Protein AF-A0A5K3EL74-F1 (afdb_monomer_lite)

Structure (mmCIF, N/CA/C/O backbone):
data_AF-A0A5K3EL74-F1
#
_entry.id   AF-A0A5K3EL74-F1
#
loop_
_atom_site.group_PDB
_atom_site.id
_atom_site.type_symbol
_atom_site.label_atom_id
_atom_site.label_alt_id
_atom_site.label_comp_id
_atom_site.label_asym_id
_atom_site.label_entity_id
_atom_site.label_seq_id
_atom_site.pdbx_PDB_ins_code
_atom_site.Cartn_x
_atom_site.Cartn_y
_atom_site.Cartn_z
_atom_site.occupancy
_atom_site.B_iso_or_equiv
_atom_site.auth_seq_id
_atom_site.auth_comp_id
_atom_site.auth_asym_id
_atom_site.auth_atom_id
_atom_site.pdbx_PDB_model_num
ATOM 1 N N . MET A 1 1 ? -18.423 0.967 -7.907 1.00 52.84 1 MET A N 1
ATOM 2 C CA . MET A 1 1 ? -17.754 -0.355 -7.807 1.00 52.84 1 MET A CA 1
ATOM 3 C C . MET A 1 1 ? -16.495 -0.326 -6.939 1.00 52.84 1 MET A C 1
ATOM 5 O O . MET A 1 1 ? -16.371 -1.215 -6.116 1.00 52.84 1 MET A O 1
ATOM 9 N N . ARG A 1 2 ? -15.588 0.665 -7.048 1.00 64.38 2 ARG A N 1
ATOM 10 C CA . ARG A 1 2 ? -14.399 0.759 -6.166 1.00 64.38 2 ARG A CA 1
ATOM 11 C C . ARG A 1 2 ? -14.744 0.917 -4.676 1.00 64.38 2 ARG A C 1
ATOM 13 O O . ARG A 1 2 ? -14.180 0.205 -3.854 1.00 64.38 2 ARG A O 1
ATOM 20 N N . ASP A 1 3 ? -15.735 1.744 -4.356 1.00 67.31 3 ASP A N 1
ATOM 21 C CA . ASP A 1 3 ? -16.124 2.036 -2.967 1.00 67.31 3 ASP A CA 1
ATOM 22 C C . ASP A 1 3 ? -16.607 0.802 -2.197 1.00 67.31 3 ASP A C 1
ATOM 24 O O . ASP A 1 3 ? -16.370 0.686 -1.000 1.00 67.31 3 ASP A O 1
ATOM 28 N N . GLN A 1 4 ? -17.254 -0.151 -2.878 1.00 70.00 4 GLN A N 1
ATOM 29 C CA . GLN A 1 4 ? -17.716 -1.390 -2.250 1.00 70.00 4 GLN A CA 1
ATOM 30 C C . GLN A 1 4 ? -16.536 -2.206 -1.716 1.00 70.00 4 GLN A C 1
ATOM 32 O O . GLN A 1 4 ? -16.581 -2.671 -0.582 1.00 70.00 4 GLN A O 1
ATOM 37 N N . TYR A 1 5 ? -15.455 -2.303 -2.488 1.00 74.69 5 TYR A N 1
ATOM 38 C CA . TYR A 1 5 ? -14.247 -2.999 -2.062 1.00 74.69 5 TYR A CA 1
ATOM 39 C C . TYR A 1 5 ? -13.473 -2.244 -0.982 1.00 74.69 5 TYR A C 1
ATOM 41 O O . TYR A 1 5 ? -12.888 -2.866 -0.103 1.00 74.69 5 TYR A O 1
ATOM 49 N N . MET A 1 6 ? -13.509 -0.909 -1.005 1.00 77.75 6 MET A N 1
ATOM 50 C CA . MET A 1 6 ? -12.966 -0.094 0.086 1.00 77.75 6 MET A CA 1
ATOM 51 C C . MET A 1 6 ? -13.754 -0.288 1.387 1.00 77.75 6 MET A C 1
ATOM 53 O O . MET A 1 6 ? -13.169 -0.271 2.464 1.00 77.75 6 MET A O 1
ATOM 57 N N . ARG A 1 7 ? -15.068 -0.538 1.314 1.00 73.81 7 ARG A N 1
ATOM 58 C CA . ARG A 1 7 ? -15.896 -0.839 2.492 1.00 73.81 7 ARG A CA 1
ATOM 59 C C . ARG A 1 7 ? -15.653 -2.240 3.039 1.00 73.81 7 ARG A C 1
ATOM 61 O O . ARG A 1 7 ? -15.545 -2.389 4.252 1.00 73.81 7 ARG A O 1
ATOM 68 N N . THR A 1 8 ? -15.540 -3.254 2.184 1.00 75.62 8 THR A N 1
ATOM 69 C CA . THR A 1 8 ? -15.411 -4.655 2.626 1.00 75.62 8 THR A CA 1
ATOM 70 C C . THR A 1 8 ? -13.971 -5.108 2.861 1.00 75.62 8 THR A C 1
ATOM 72 O O . THR A 1 8 ? -13.764 -6.046 3.616 1.00 75.62 8 THR A O 1
ATOM 75 N N . GLY A 1 9 ? -12.974 -4.471 2.241 1.00 78.12 9 GLY A N 1
ATOM 76 C CA . GLY A 1 9 ? -11.573 -4.885 2.345 1.00 78.12 9 GLY A CA 1
ATOM 77 C C . GLY A 1 9 ? -11.009 -4.683 3.748 1.00 78.12 9 GLY A C 1
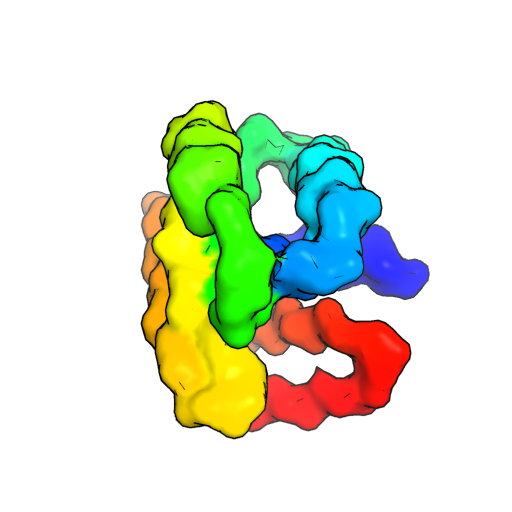ATOM 78 O O . GLY A 1 9 ? -11.131 -3.597 4.307 1.00 78.12 9 GLY A O 1
ATOM 79 N N . GLU A 1 10 ? -10.406 -5.713 4.333 1.00 79.81 10 GLU A N 1
ATOM 80 C CA . GLU A 1 10 ? -9.805 -5.631 5.673 1.00 79.81 10 GLU A CA 1
ATOM 81 C C . GLU A 1 10 ? -8.391 -5.047 5.662 1.00 79.81 10 GLU A C 1
ATOM 83 O O . GLU A 1 10 ? -7.943 -4.565 6.693 1.00 79.81 10 GLU A O 1
ATOM 88 N N . GLY A 1 11 ? -7.721 -5.023 4.506 1.00 83.50 11 GLY A N 1
ATOM 89 C CA . GLY A 1 11 ? -6.452 -4.329 4.304 1.00 83.50 11 GLY A CA 1
ATOM 90 C C . GLY A 1 11 ? -6.164 -4.065 2.830 1.00 83.50 11 GLY A C 1
ATOM 91 O O . GLY A 1 11 ? -6.790 -4.657 1.946 1.00 83.50 11 GLY A O 1
ATOM 92 N N . PHE A 1 12 ? -5.239 -3.141 2.571 1.00 85.94 12 PHE A N 1
ATOM 93 C CA . PHE A 1 12 ? -5.012 -2.581 1.238 1.00 85.94 12 PHE A CA 1
ATOM 94 C C . PHE A 1 12 ? -3.534 -2.614 0.847 1.00 85.94 12 PHE A C 1
ATOM 96 O O . PHE A 1 12 ? -2.670 -2.148 1.586 1.00 85.94 12 PHE A O 1
ATOM 103 N N . LEU A 1 13 ? -3.247 -3.130 -0.348 1.00 84.31 13 LEU A N 1
ATOM 104 C CA . LEU A 1 13 ? -1.921 -3.043 -0.955 1.00 84.31 13 LEU A CA 1
ATOM 105 C C . LEU A 1 13 ? -1.889 -1.845 -1.911 1.00 84.31 13 LEU A C 1
ATOM 107 O O . LEU A 1 13 ? -2.599 -1.824 -2.918 1.00 84.31 13 LEU A O 1
ATOM 111 N N . CYS A 1 14 ? -1.077 -0.845 -1.587 1.00 83.88 14 CYS A N 1
ATOM 112 C CA . CYS A 1 14 ? -0.902 0.367 -2.375 1.00 83.88 14 CYS A CA 1
ATOM 113 C C . CYS A 1 14 ? 0.301 0.200 -3.304 1.00 83.88 14 CYS A C 1
ATOM 115 O O . CYS A 1 14 ? 1.437 0.425 -2.898 1.00 83.88 14 CYS A O 1
ATOM 117 N N . VAL A 1 15 ? 0.038 -0.188 -4.552 1.00 80.00 15 VAL A N 1
ATOM 118 C CA . VAL A 1 15 ? 1.072 -0.405 -5.572 1.00 80.00 15 VAL A CA 1
ATOM 119 C C . VAL A 1 15 ? 1.199 0.825 -6.461 1.00 80.00 15 VAL A C 1
ATOM 121 O O . VAL A 1 15 ? 0.193 1.333 -6.965 1.00 80.00 15 VAL A O 1
ATOM 124 N N . PHE A 1 16 ? 2.425 1.266 -6.726 1.00 77.38 16 PHE A N 1
ATOM 125 C CA . PHE A 1 16 ? 2.688 2.328 -7.693 1.00 77.38 16 PHE A CA 1
ATOM 126 C C . PHE A 1 16 ? 3.823 1.976 -8.648 1.00 77.38 16 PHE A C 1
ATOM 128 O O . PHE A 1 16 ? 4.704 1.164 -8.364 1.00 77.38 16 PHE A O 1
ATOM 135 N N . ALA A 1 17 ? 3.772 2.593 -9.826 1.00 72.44 17 ALA A N 1
ATOM 136 C CA . ALA A 1 17 ? 4.761 2.389 -10.867 1.00 72.44 17 ALA A CA 1
ATOM 137 C C . ALA A 1 17 ? 5.848 3.466 -10.786 1.00 72.44 17 ALA A C 1
ATOM 139 O O . ALA A 1 17 ? 5.554 4.658 -10.735 1.00 72.44 17 ALA A O 1
ATOM 140 N N . VAL A 1 18 ? 7.112 3.049 -10.838 1.00 71.38 18 VAL A N 1
ATOM 141 C CA . VAL A 1 18 ? 8.280 3.951 -10.735 1.00 71.38 18 VAL A CA 1
ATOM 142 C C . VAL A 1 18 ? 8.386 4.912 -11.916 1.00 71.38 18 VAL A C 1
ATOM 144 O O . VAL A 1 18 ? 8.936 5.997 -11.790 1.00 71.38 18 VAL A O 1
ATOM 147 N N . ASN A 1 19 ? 7.836 4.529 -13.070 1.00 71.31 19 ASN A N 1
ATOM 148 C CA . ASN A 1 19 ? 7.810 5.365 -14.268 1.00 71.31 19 ASN A CA 1
ATOM 149 C C . ASN A 1 19 ? 6.687 6.415 -14.254 1.00 71.31 19 ASN A C 1
ATOM 151 O O . ASN A 1 19 ? 6.544 7.154 -15.227 1.00 71.31 19 ASN A O 1
ATOM 155 N N . ASN A 1 20 ? 5.873 6.470 -13.196 1.00 73.06 20 ASN A N 1
ATOM 156 C CA . ASN A 1 20 ? 4.737 7.370 -13.119 1.00 73.06 20 ASN A CA 1
ATOM 157 C C . ASN A 1 20 ? 4.639 8.029 -11.739 1.00 73.06 20 ASN A C 1
ATOM 159 O O . ASN A 1 20 ? 3.968 7.526 -10.840 1.00 73.06 20 ASN A O 1
ATOM 163 N N . ALA A 1 21 ? 5.249 9.209 -11.599 1.00 73.25 21 ALA A N 1
ATOM 164 C CA . ALA A 1 21 ? 5.160 10.018 -10.381 1.00 73.25 21 ALA A CA 1
ATOM 165 C C . ALA A 1 21 ? 3.706 10.338 -9.986 1.00 73.25 21 ALA A C 1
ATOM 167 O O . ALA A 1 21 ? 3.385 10.392 -8.802 1.00 73.25 21 ALA A O 1
ATOM 168 N N . LYS A 1 22 ? 2.795 10.443 -10.961 1.00 80.62 22 LYS A N 1
ATOM 169 C CA . LYS A 1 22 ? 1.367 10.630 -10.685 1.00 80.62 22 LYS A CA 1
ATOM 170 C C . LYS A 1 22 ? 0.768 9.442 -9.933 1.00 80.62 22 LYS A C 1
ATOM 172 O O . LYS A 1 22 ? -0.046 9.632 -9.043 1.00 80.62 22 LYS A O 1
ATOM 177 N N . SER A 1 23 ? 1.211 8.217 -10.236 1.00 80.00 23 SER A N 1
ATOM 178 C CA . SER A 1 23 ? 0.768 7.031 -9.496 1.00 80.00 23 SER A CA 1
ATOM 179 C C . SER A 1 23 ? 1.185 7.070 -8.032 1.00 80.00 23 SER A C 1
ATOM 181 O O . SER A 1 23 ? 0.499 6.462 -7.223 1.00 80.00 23 SER A O 1
ATOM 183 N N . PHE A 1 24 ? 2.267 7.774 -7.692 1.00 77.88 24 PHE A N 1
ATOM 184 C CA . PHE A 1 24 ? 2.676 7.987 -6.307 1.00 77.88 24 PHE A CA 1
ATOM 185 C C . PHE A 1 24 ? 1.787 9.022 -5.603 1.00 77.88 24 PHE A C 1
ATOM 187 O O . PHE A 1 24 ? 1.308 8.766 -4.503 1.00 77.88 24 PHE A O 1
ATOM 194 N N . GLU A 1 25 ? 1.495 10.149 -6.255 1.00 81.75 25 GLU A N 1
ATOM 195 C CA . GLU A 1 25 ? 0.567 11.167 -5.731 1.00 81.75 25 GLU A CA 1
ATOM 196 C C . GLU A 1 25 ? -0.852 10.613 -5.529 1.00 81.75 25 GLU A C 1
ATOM 198 O O . GLU A 1 25 ? -1.518 10.915 -4.534 1.00 81.75 25 GLU A O 1
ATOM 203 N N . ASP A 1 26 ? -1.298 9.744 -6.438 1.00 84.00 26 ASP A N 1
ATOM 204 C CA . ASP A 1 26 ? -2.597 9.084 -6.350 1.00 84.00 26 ASP A CA 1
ATOM 205 C C . ASP A 1 26 ? -2.707 8.205 -5.081 1.00 84.00 26 ASP A C 1
ATOM 207 O O . ASP A 1 26 ? -3.806 8.054 -4.545 1.00 84.00 26 ASP A O 1
ATOM 211 N N . ILE A 1 27 ? -1.602 7.659 -4.541 1.00 83.44 27 ILE A N 1
ATOM 212 C CA . ILE A 1 27 ? -1.625 6.847 -3.304 1.00 83.44 27 ILE A CA 1
ATOM 213 C C . ILE A 1 27 ? -2.137 7.666 -2.126 1.00 83.44 27 ILE A C 1
ATOM 215 O O . ILE A 1 27 ? -2.966 7.176 -1.358 1.00 83.44 27 ILE A O 1
ATOM 219 N N . SER A 1 28 ? -1.666 8.904 -1.975 1.00 82.94 28 SER A N 1
ATOM 220 C CA . SER A 1 28 ? -2.099 9.776 -0.883 1.00 82.94 28 SER A CA 1
ATOM 221 C C . SER A 1 28 ? -3.605 10.040 -0.968 1.00 82.94 28 SER A C 1
ATOM 223 O O . SER A 1 28 ? -4.303 9.963 0.044 1.00 82.94 28 SER A O 1
ATOM 225 N N . GLN A 1 29 ? -4.133 10.226 -2.183 1.00 86.56 29 GLN A N 1
ATOM 226 C CA . GLN A 1 29 ? -5.573 10.382 -2.410 1.00 86.56 29 GLN A CA 1
ATOM 227 C C . GLN A 1 29 ? -6.350 9.102 -2.077 1.00 86.56 29 GLN A C 1
ATOM 229 O O . GLN A 1 29 ? -7.380 9.161 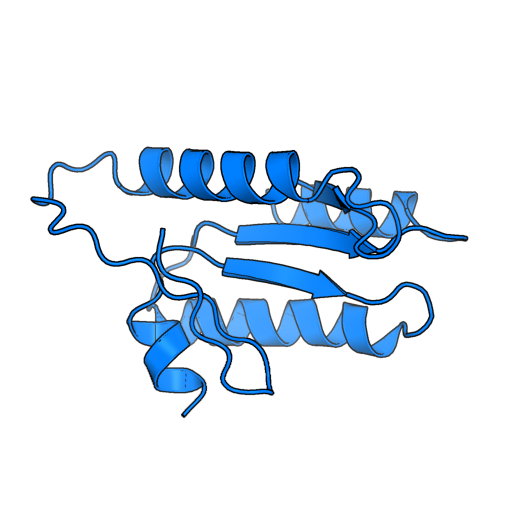-1.403 1.00 86.56 29 GLN A O 1
ATOM 234 N N . TYR A 1 30 ? -5.859 7.934 -2.508 1.00 84.50 30 TYR A N 1
ATOM 235 C CA . TYR A 1 30 ? -6.493 6.653 -2.188 1.00 84.50 30 TYR A CA 1
ATOM 236 C C . TYR A 1 30 ? -6.488 6.371 -0.688 1.00 84.50 30 TYR A C 1
ATOM 238 O O . TYR A 1 30 ? -7.497 5.911 -0.158 1.00 84.50 30 TYR A O 1
ATOM 246 N N . ARG A 1 31 ? -5.400 6.697 0.015 1.00 83.25 31 ARG A N 1
ATOM 247 C CA . ARG A 1 31 ? -5.304 6.563 1.471 1.00 83.25 31 ARG A CA 1
ATOM 248 C C . ARG A 1 31 ? -6.377 7.390 2.171 1.00 83.25 31 ARG A C 1
ATOM 250 O O . ARG A 1 31 ? -7.082 6.856 3.024 1.00 83.25 31 ARG A O 1
ATOM 257 N N . GLU A 1 32 ? -6.540 8.660 1.802 1.00 85.94 32 GLU A N 1
ATOM 258 C CA . GLU A 1 32 ? -7.600 9.505 2.366 1.00 85.94 32 GLU A CA 1
ATOM 259 C C . GLU A 1 32 ? -8.997 8.963 2.069 1.00 8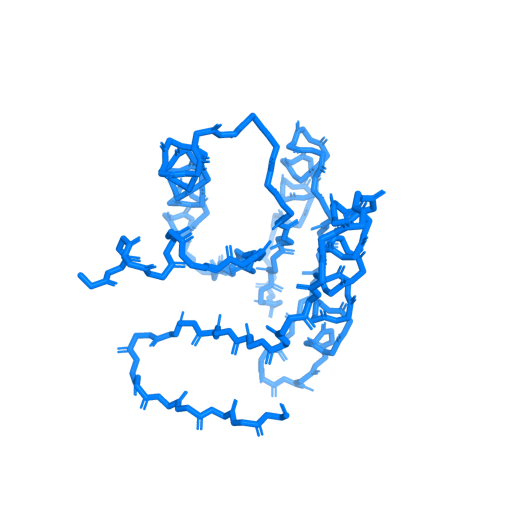5.94 32 GLU A C 1
ATOM 261 O O . GLU A 1 32 ? -9.849 8.933 2.956 1.00 85.94 32 GLU A O 1
ATOM 266 N N . GLN A 1 33 ? -9.241 8.509 0.839 1.00 84.19 33 GLN A N 1
ATOM 267 C CA . GLN A 1 33 ? -10.527 7.923 0.465 1.00 84.19 33 GLN A CA 1
ATOM 268 C C . GLN A 1 33 ? -10.831 6.668 1.284 1.00 84.19 33 GLN A C 1
ATOM 270 O O . GLN A 1 33 ? -11.933 6.543 1.810 1.00 84.19 33 GLN A O 1
ATOM 275 N N . ILE A 1 34 ? -9.857 5.770 1.448 1.00 83.94 34 ILE A N 1
ATOM 276 C CA . ILE A 1 34 ? -10.014 4.550 2.245 1.00 83.94 34 ILE A CA 1
ATOM 277 C C . ILE A 1 34 ? -10.324 4.902 3.701 1.00 83.94 34 ILE A C 1
ATOM 279 O O . ILE A 1 34 ? -11.276 4.355 4.250 1.00 83.94 34 ILE A O 1
ATOM 283 N N . LYS A 1 35 ? -9.590 5.848 4.304 1.00 84.19 35 LYS A N 1
ATOM 284 C CA . LYS A 1 35 ? -9.855 6.309 5.678 1.00 84.19 35 LYS A CA 1
ATOM 285 C C . LYS A 1 35 ? -11.269 6.862 5.837 1.00 84.19 35 LYS A C 1
ATOM 287 O O . LYS A 1 35 ? -11.988 6.447 6.739 1.00 84.19 35 LYS A O 1
ATOM 292 N N . ARG A 1 36 ? -11.708 7.728 4.916 1.00 86.25 36 ARG A N 1
ATOM 293 C CA . ARG A 1 36 ? -13.072 8.289 4.924 1.00 86.25 36 ARG A CA 1
ATOM 294 C C . ARG A 1 36 ? -14.146 7.217 4.755 1.00 86.25 36 ARG A C 1
ATOM 296 O O . ARG A 1 36 ? -15.192 7.296 5.380 1.00 86.25 36 ARG A O 1
ATOM 303 N N . VAL A 1 37 ? -13.908 6.225 3.897 1.00 85.44 37 VAL A N 1
ATOM 304 C CA . VAL A 1 37 ? -14.868 5.140 3.642 1.00 85.44 37 VAL A CA 1
ATOM 305 C C . VAL A 1 37 ? -14.935 4.154 4.810 1.00 85.44 37 VAL A C 1
ATOM 307 O O . VAL A 1 37 ? -16.002 3.600 5.070 1.00 85.44 37 VAL A O 1
ATOM 310 N N . LYS A 1 38 ? -13.810 3.920 5.491 1.00 80.38 38 LYS A N 1
ATOM 311 C CA . LYS A 1 38 ? -13.716 3.055 6.671 1.00 80.38 38 LYS A CA 1
ATOM 312 C C . LYS A 1 38 ? -14.130 3.736 7.970 1.00 80.38 38 LYS A C 1
ATOM 314 O O . LYS A 1 38 ? -14.340 3.017 8.941 1.00 80.38 38 LYS A O 1
ATOM 319 N N . ASP A 1 39 ? -14.250 5.063 7.963 1.00 83.19 39 ASP A N 1
ATOM 320 C CA . ASP A 1 39 ? -14.478 5.884 9.155 1.00 83.19 39 ASP A CA 1
ATOM 321 C C . ASP A 1 39 ? -13.472 5.541 10.271 1.00 83.19 39 ASP A C 1
ATOM 323 O O . ASP A 1 39 ? -13.822 5.295 11.422 1.00 83.19 39 ASP A O 1
ATOM 327 N N . ALA A 1 40 ? -12.200 5.408 9.875 1.00 76.12 40 ALA A N 1
ATOM 328 C CA . ALA A 1 40 ? -11.111 4.970 10.740 1.00 76.12 40 ALA A CA 1
ATOM 329 C C . ALA A 1 40 ? -9.834 5.772 10.464 1.00 76.12 40 ALA A C 1
ATOM 331 O O . ALA A 1 40 ? -9.437 5.960 9.308 1.00 76.12 40 ALA A O 1
ATOM 332 N N . ASP A 1 41 ? -9.164 6.199 11.535 1.00 73.88 41 ASP A N 1
ATOM 333 C CA . ASP A 1 41 ? -7.898 6.936 11.455 1.00 73.88 41 ASP A CA 1
ATOM 334 C C . ASP A 1 41 ? -6.734 6.051 10.994 1.00 73.88 41 ASP A C 1
ATOM 336 O O . ASP A 1 41 ? -5.826 6.515 10.291 1.00 73.88 41 ASP A O 1
ATOM 340 N N . GLU A 1 42 ? -6.800 4.760 11.325 1.00 73.06 42 GLU A N 1
ATOM 341 C CA . GLU A 1 42 ? -5.827 3.740 10.951 1.00 73.06 42 GLU A CA 1
ATOM 342 C C . GLU A 1 42 ? -6.506 2.594 10.203 1.00 73.06 42 GLU A C 1
ATOM 344 O O . GLU A 1 42 ? -7.556 2.090 10.593 1.00 73.06 42 GLU A O 1
ATOM 349 N N . VAL A 1 43 ? -5.890 2.189 9.097 1.00 80.06 43 VAL A N 1
ATOM 350 C CA . VAL A 1 43 ? -6.311 1.053 8.279 1.00 80.06 43 VAL A CA 1
ATOM 351 C C . VAL A 1 43 ? -5.030 0.326 7.877 1.00 80.06 43 VAL A C 1
ATOM 353 O O . VAL A 1 43 ? -4.078 1.002 7.473 1.00 80.06 43 VAL A O 1
ATOM 356 N N . PRO A 1 44 ? -4.965 -1.012 7.968 1.00 81.88 44 PRO A N 1
ATOM 357 C CA . PRO A 1 44 ? -3.770 -1.753 7.590 1.00 81.88 44 PRO A CA 1
ATOM 358 C C . PRO A 1 44 ? -3.514 -1.597 6.086 1.00 81.88 44 PRO A C 1
ATOM 360 O O . PRO A 1 44 ? -4.320 -2.004 5.240 1.00 81.88 44 PRO A O 1
ATOM 363 N N . MET A 1 45 ? -2.383 -0.973 5.760 1.00 83.38 45 MET A N 1
ATOM 364 C CA . MET A 1 45 ? -1.937 -0.731 4.393 1.00 83.38 45 MET A CA 1
ATOM 365 C C . MET A 1 45 ? -0.467 -1.111 4.243 1.00 83.38 45 MET A C 1
ATOM 367 O O . MET A 1 45 ? 0.316 -0.938 5.173 1.00 83.38 45 MET A O 1
ATOM 371 N N . VAL A 1 46 ? -0.089 -1.587 3.060 1.00 84.12 46 VAL A N 1
ATOM 372 C CA . VAL A 1 46 ? 1.311 -1.847 2.694 1.00 84.12 46 VAL A CA 1
ATOM 373 C C . VAL A 1 46 ? 1.617 -1.102 1.403 1.00 84.12 46 VAL A C 1
ATOM 375 O O . VAL A 1 46 ? 0.813 -1.141 0.471 1.00 84.12 46 VAL A O 1
ATOM 378 N N . LEU A 1 47 ? 2.755 -0.411 1.352 1.00 82.06 47 LEU A N 1
ATOM 379 C CA . LEU A 1 47 ? 3.216 0.287 0.154 1.00 82.06 47 LEU A CA 1
ATOM 380 C C . LEU A 1 47 ? 4.130 -0.632 -0.663 1.00 82.06 47 LEU A C 1
ATOM 382 O O . LEU A 1 47 ? 5.089 -1.177 -0.118 1.00 82.06 47 LEU A O 1
ATOM 386 N N . ASP A 1 48 ? 3.847 -0.770 -1.956 1.00 79.69 48 ASP A N 1
ATOM 387 C CA . ASP A 1 48 ? 4.578 -1.636 -2.881 1.00 79.69 48 ASP A CA 1
ATOM 388 C C . ASP A 1 48 ? 5.153 -0.837 -4.069 1.00 79.69 48 ASP A C 1
ATOM 390 O O . ASP A 1 48 ? 4.410 -0.186 -4.815 1.00 79.69 48 ASP A O 1
ATOM 394 N N . LEU A 1 49 ? 6.482 -0.893 -4.239 1.00 71.62 49 LEU A N 1
ATOM 395 C CA . LEU A 1 49 ? 7.212 -0.300 -5.366 1.00 71.62 49 LEU A CA 1
ATOM 396 C C . LEU A 1 49 ? 7.691 -1.370 -6.352 1.00 71.62 49 LEU A C 1
ATOM 398 O O . LEU A 1 49 ? 8.513 -2.215 -6.008 1.00 71.62 49 LEU A O 1
ATOM 402 N N . ALA A 1 50 ? 7.268 -1.253 -7.615 1.00 65.88 50 ALA A N 1
ATOM 403 C CA . ALA A 1 50 ? 7.653 -2.160 -8.697 1.00 65.88 50 ALA A CA 1
ATOM 404 C C . ALA A 1 50 ? 9.041 -1.817 -9.298 1.00 65.88 50 ALA A C 1
ATOM 406 O O . ALA A 1 50 ? 9.118 -1.040 -10.239 1.00 65.88 50 ALA A O 1
ATOM 407 N N . VAL A 1 51 ? 10.143 -2.378 -8.792 1.00 60.53 51 VAL A N 1
ATOM 408 C CA . VAL A 1 51 ? 11.559 -2.004 -9.071 1.00 60.53 51 VAL A CA 1
ATOM 409 C C . VAL A 1 51 ? 11.916 -1.621 -10.533 1.00 60.53 51 VAL A C 1
ATOM 411 O O . VAL A 1 51 ? 11.905 -2.477 -11.421 1.00 60.53 51 VAL A O 1
ATOM 414 N N . ARG A 1 52 ? 12.371 -0.366 -10.755 1.00 52.97 52 ARG A N 1
ATOM 415 C CA . ARG A 1 52 ? 13.752 0.063 -11.135 1.00 52.97 52 ARG A CA 1
ATOM 416 C C . ARG A 1 52 ? 13.845 1.608 -11.294 1.00 52.97 52 ARG A C 1
ATOM 418 O O . ARG A 1 52 ? 13.126 2.180 -12.101 1.00 52.97 52 ARG A O 1
ATOM 425 N N . SER A 1 53 ? 14.783 2.217 -10.548 1.00 43.38 53 SER A N 1
ATOM 426 C CA . SER A 1 53 ? 15.364 3.587 -10.620 1.00 43.38 53 SER A CA 1
ATOM 427 C C . S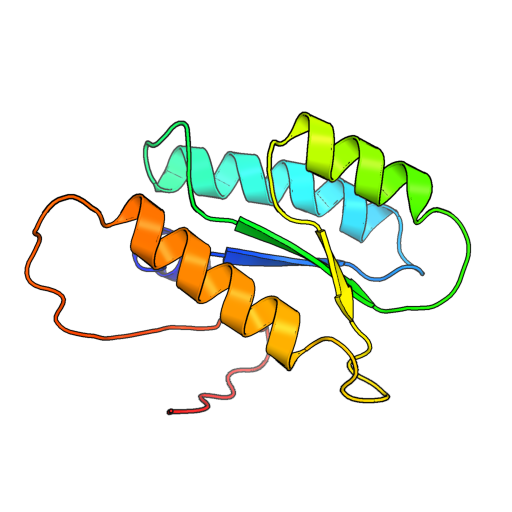ER A 1 53 ? 14.491 4.824 -10.296 1.00 43.38 53 SER A C 1
ATOM 429 O O . SER A 1 53 ? 13.687 5.242 -11.119 1.00 43.38 53 SER A O 1
ATOM 431 N N . VAL A 1 54 ? 14.695 5.442 -9.117 1.00 51.12 54 VAL A N 1
ATOM 432 C CA . VAL A 1 54 ? 15.503 6.671 -8.822 1.00 51.12 54 VAL A CA 1
ATOM 433 C C . VAL A 1 54 ? 15.138 7.239 -7.427 1.00 51.12 54 VAL A C 1
ATOM 435 O O . VAL A 1 54 ? 15.990 7.843 -6.793 1.00 51.12 54 VAL A O 1
ATOM 438 N N . ASP A 1 55 ? 13.964 6.931 -6.861 1.00 61.72 55 ASP A N 1
ATOM 439 C CA . ASP A 1 55 ? 13.479 7.577 -5.618 1.00 61.72 55 ASP A CA 1
ATOM 440 C C . ASP A 1 55 ? 12.989 6.609 -4.516 1.00 61.72 55 ASP A C 1
ATOM 442 O O . ASP A 1 55 ? 12.041 6.903 -3.783 1.00 61.72 55 ASP A O 1
ATOM 446 N N . SER A 1 56 ? 13.640 5.452 -4.341 1.00 69.50 56 SER A N 1
ATOM 447 C CA . SER A 1 56 ? 13.318 4.525 -3.233 1.00 69.50 56 SER A CA 1
ATOM 448 C C . SER A 1 56 ? 13.404 5.205 -1.859 1.00 69.50 56 SER A C 1
ATOM 450 O O . SER A 1 56 ? 12.559 4.976 -1.000 1.00 69.50 56 SER A O 1
ATOM 452 N N . SER A 1 57 ? 14.345 6.138 -1.682 1.00 77.38 57 SER A N 1
ATOM 453 C CA . SER A 1 57 ? 14.486 6.924 -0.448 1.00 77.38 57 SER A CA 1
ATOM 454 C C . SER A 1 57 ? 13.275 7.823 -0.153 1.00 77.38 57 SER A C 1
ATOM 456 O O . SER A 1 57 ? 12.877 7.977 1.007 1.00 77.38 57 SER A O 1
ATOM 458 N N . LYS A 1 58 ? 12.640 8.389 -1.189 1.00 78.12 58 LYS A N 1
ATOM 459 C CA . LYS A 1 58 ? 11.430 9.208 -1.037 1.00 78.12 58 LYS A CA 1
ATOM 460 C C . LYS A 1 58 ? 10.233 8.343 -0.658 1.00 78.12 58 LYS A C 1
ATOM 462 O O . LYS A 1 58 ? 9.488 8.706 0.248 1.00 78.12 58 LYS A O 1
ATOM 467 N N . ALA A 1 59 ? 10.077 7.191 -1.311 1.00 75.88 59 ALA A N 1
ATOM 468 C CA . ALA A 1 59 ? 9.022 6.236 -0.984 1.00 75.88 59 ALA A CA 1
ATOM 469 C C . ALA A 1 59 ? 9.167 5.703 0.449 1.00 75.88 59 ALA A C 1
ATOM 471 O O . ALA A 1 59 ? 8.187 5.664 1.188 1.00 75.88 59 ALA A O 1
ATOM 472 N N . GLU A 1 60 ? 10.392 5.383 0.873 1.00 80.50 60 GLU A N 1
ATOM 473 C CA . GLU A 1 60 ? 10.680 4.941 2.237 1.00 80.50 60 GLU A CA 1
ATOM 474 C C . GLU A 1 60 ? 10.382 6.039 3.272 1.00 80.50 60 GLU A C 1
ATOM 476 O O . GLU A 1 60 ? 9.779 5.768 4.310 1.00 80.50 60 GLU A O 1
ATOM 481 N N . SER A 1 61 ? 10.755 7.290 2.984 1.00 84.00 61 SER A N 1
ATOM 482 C CA . SER A 1 61 ? 10.458 8.433 3.860 1.00 84.00 61 SER A CA 1
ATOM 483 C C . SER A 1 61 ? 8.953 8.645 4.024 1.00 84.00 61 SER A C 1
ATOM 485 O O . SER A 1 61 ? 8.475 8.825 5.141 1.00 84.00 61 SER A O 1
ATOM 487 N N . VAL A 1 62 ? 8.194 8.547 2.931 1.00 81.25 62 VAL A N 1
ATOM 488 C CA . VAL A 1 62 ? 6.731 8.675 2.952 1.00 81.25 62 VAL A CA 1
ATOM 489 C C . VAL A 1 62 ? 6.070 7.491 3.658 1.00 81.25 62 VAL A C 1
ATOM 491 O O . VAL A 1 62 ? 5.126 7.673 4.423 1.00 81.25 62 VAL A O 1
ATOM 494 N N . ALA A 1 63 ? 6.582 6.274 3.477 1.00 82.94 63 ALA A N 1
ATOM 495 C CA . ALA A 1 63 ? 6.099 5.111 4.213 1.00 82.94 63 ALA A CA 1
ATOM 496 C C . ALA A 1 63 ? 6.322 5.257 5.728 1.00 82.94 63 ALA A C 1
ATOM 498 O O . ALA A 1 63 ? 5.416 4.964 6.509 1.00 82.94 63 ALA A O 1
ATOM 499 N N . LYS A 1 64 ? 7.481 5.794 6.141 1.00 84.31 64 LYS A N 1
ATOM 500 C CA . LYS A 1 64 ? 7.771 6.138 7.543 1.00 84.31 64 LYS A CA 1
ATOM 501 C C . LYS A 1 64 ? 6.839 7.223 8.074 1.00 84.31 64 LYS A C 1
ATOM 503 O O . LYS A 1 64 ? 6.307 7.068 9.166 1.00 84.31 64 LYS A O 1
ATOM 508 N N . GLU A 1 65 ? 6.597 8.280 7.301 1.00 85.44 65 GLU A N 1
ATOM 509 C CA . GLU A 1 65 ? 5.659 9.351 7.664 1.00 85.44 65 GLU A CA 1
ATOM 510 C C . GLU A 1 65 ? 4.232 8.818 7.850 1.00 85.44 65 GLU A C 1
ATOM 512 O O . GLU A 1 65 ? 3.503 9.221 8.755 1.00 85.44 65 GLU A O 1
ATOM 517 N N . TYR A 1 66 ? 3.830 7.868 7.008 1.00 79.81 66 TYR A N 1
ATOM 518 C CA . TYR A 1 66 ? 2.512 7.249 7.071 1.00 79.81 66 TYR A CA 1
ATOM 519 C C . TYR A 1 66 ? 2.413 6.090 8.060 1.00 79.81 66 TYR A C 1
ATOM 521 O O . TYR A 1 66 ? 1.300 5.594 8.253 1.00 79.81 66 TYR A O 1
ATOM 529 N N . ASN A 1 67 ? 3.528 5.708 8.687 1.00 83.00 67 ASN A N 1
ATOM 530 C CA . ASN A 1 67 ? 3.665 4.559 9.575 1.00 83.00 67 ASN A CA 1
ATOM 531 C C . ASN A 1 67 ? 3.157 3.251 8.940 1.00 83.00 67 ASN A C 1
ATOM 533 O O . ASN A 1 67 ? 2.482 2.450 9.583 1.00 83.00 67 ASN A O 1
ATOM 537 N N . ILE A 1 68 ? 3.454 3.055 7.653 1.00 84.56 68 ILE A N 1
ATOM 538 C CA . ILE A 1 68 ? 3.092 1.849 6.901 1.00 84.56 68 ILE A CA 1
ATOM 539 C C . ILE A 1 68 ? 4.355 1.109 6.451 1.00 84.56 68 ILE A C 1
ATOM 541 O O . ILE A 1 68 ? 5.349 1.746 6.095 1.00 84.56 68 ILE A O 1
ATOM 545 N N . PRO A 1 69 ? 4.349 -0.231 6.435 1.00 85.88 69 PRO A N 1
ATOM 546 C CA . PRO A 1 69 ? 5.455 -0.997 5.882 1.00 85.88 69 PRO A CA 1
ATOM 547 C C . PRO A 1 69 ? 5.601 -0.744 4.374 1.00 85.88 69 PRO A C 1
ATOM 549 O O . PRO A 1 69 ? 4.620 -0.713 3.624 1.00 85.88 69 PRO A O 1
ATOM 552 N N . TYR A 1 70 ? 6.852 -0.592 3.948 1.00 85.06 70 TYR A N 1
ATOM 553 C CA . TYR A 1 70 ? 7.264 -0.441 2.556 1.00 85.06 70 TYR A CA 1
ATOM 554 C C . TYR A 1 70 ? 7.988 -1.696 2.092 1.00 85.06 70 TYR A C 1
ATOM 556 O O . TYR A 1 70 ? 8.914 -2.153 2.764 1.00 85.06 70 TYR A O 1
ATOM 564 N N . ILE A 1 71 ? 7.564 -2.249 0.957 1.00 83.56 71 ILE A N 1
ATOM 565 C CA . ILE A 1 71 ? 8.175 -3.431 0.356 1.00 83.56 71 ILE A CA 1
ATOM 566 C C . ILE A 1 71 ? 8.427 -3.156 -1.120 1.00 83.56 71 ILE A C 1
ATOM 568 O O . ILE A 1 71 ? 7.559 -2.687 -1.849 1.00 83.56 71 ILE A O 1
ATOM 572 N N . GLU A 1 72 ? 9.639 -3.455 -1.566 1.00 80.50 72 GLU A N 1
ATOM 573 C CA . GLU A 1 72 ? 9.986 -3.388 -2.978 1.00 80.50 72 GLU A CA 1
ATOM 574 C C . GLU A 1 72 ? 9.646 -4.722 -3.622 1.00 80.50 72 GLU A C 1
ATOM 576 O O . GLU A 1 72 ? 10.192 -5.762 -3.246 1.00 80.50 72 GLU A O 1
ATOM 581 N N . THR A 1 73 ? 8.748 -4.703 -4.600 1.00 77.44 73 THR A N 1
ATOM 582 C CA . THR A 1 73 ? 8.417 -5.898 -5.365 1.00 77.44 73 THR A CA 1
ATOM 583 C C . THR A 1 73 ? 8.793 -5.737 -6.824 1.00 77.44 73 THR A C 1
ATOM 585 O O . THR A 1 73 ? 9.077 -4.661 -7.345 1.00 77.44 73 THR A O 1
ATOM 588 N N . SER A 1 74 ? 8.837 -6.847 -7.538 1.00 72.94 74 SER A N 1
ATOM 589 C CA . SER A 1 74 ? 8.919 -6.826 -8.983 1.00 72.94 74 SER A CA 1
ATOM 590 C C . SER A 1 74 ? 7.955 -7.853 -9.519 1.00 72.94 74 SER A C 1
ATOM 592 O O . SER A 1 74 ? 8.233 -9.050 -9.524 1.00 72.94 74 SER A O 1
ATOM 594 N N . ALA A 1 75 ? 6.825 -7.377 -10.039 1.00 67.38 75 ALA A N 1
ATOM 595 C CA . ALA A 1 75 ? 5.862 -8.229 -10.729 1.00 67.38 75 ALA A CA 1
ATOM 596 C C . ALA A 1 75 ? 6.513 -9.006 -11.893 1.00 67.38 75 ALA A C 1
ATOM 598 O O . ALA A 1 75 ? 6.087 -10.113 -12.214 1.00 67.38 75 ALA A O 1
ATOM 599 N N . LYS A 1 76 ? 7.581 -8.454 -12.494 1.00 69.25 76 LYS A N 1
ATOM 600 C CA . LYS A 1 76 ? 8.329 -9.087 -13.588 1.00 69.25 76 LYS A CA 1
ATOM 601 C C . LYS A 1 76 ? 9.185 -10.267 -13.121 1.00 69.25 76 LYS A C 1
ATOM 603 O O . LYS A 1 76 ? 9.265 -11.258 -13.838 1.00 69.25 76 LYS A O 1
ATOM 608 N N . THR A 1 77 ? 9.836 -10.165 -11.962 1.00 70.75 77 THR A N 1
ATOM 609 C CA . THR A 1 77 ? 10.700 -11.236 -11.422 1.00 70.75 77 THR A CA 1
ATOM 610 C C . THR A 1 77 ? 10.036 -12.037 -10.302 1.00 70.75 77 THR A C 1
ATOM 612 O O . THR A 1 77 ? 10.665 -12.937 -9.757 1.00 70.75 77 THR A O 1
ATOM 615 N N . ARG A 1 78 ? 8.778 -11.718 -9.957 1.00 70.06 78 ARG A N 1
ATOM 616 C CA . ARG A 1 78 ? 8.047 -12.201 -8.768 1.00 70.06 78 ARG A CA 1
ATOM 617 C C . ARG A 1 78 ? 8.759 -11.953 -7.432 1.00 70.06 78 ARG A C 1
ATOM 619 O O . ARG A 1 78 ? 8.321 -12.464 -6.408 1.00 70.06 78 ARG A O 1
ATOM 626 N N . GLN A 1 79 ? 9.823 -11.156 -7.408 1.00 78.12 79 GLN A N 1
ATOM 627 C CA . GLN A 1 79 ? 10.543 -10.849 -6.174 1.00 78.12 79 GLN A CA 1
ATOM 628 C C . GLN A 1 79 ? 9.703 -9.941 -5.276 1.00 78.12 79 GLN A C 1
ATOM 630 O O . GLN A 1 79 ? 9.037 -9.037 -5.776 1.00 78.12 79 GLN A O 1
ATOM 635 N N . GLY A 1 80 ? 9.713 -10.200 -3.967 1.00 77.81 80 GLY A N 1
ATOM 636 C CA . GLY A 1 80 ? 9.039 -9.386 -2.949 1.00 77.81 80 GLY A CA 1
ATOM 637 C C . GLY A 1 80 ? 7.507 -9.461 -2.944 1.00 77.81 80 GLY A C 1
ATOM 638 O O . GLY A 1 80 ? 6.891 -9.021 -1.981 1.00 77.81 80 GLY A O 1
ATOM 639 N N . VAL A 1 81 ? 6.866 -10.030 -3.974 1.00 79.81 81 VAL A N 1
ATOM 640 C CA . VAL A 1 81 ? 5.393 -10.098 -4.074 1.00 79.81 81 VAL A CA 1
ATOM 641 C C . VAL A 1 81 ? 4.796 -10.915 -2.924 1.00 79.81 81 VAL A C 1
ATOM 643 O O . VAL A 1 81 ? 3.786 -10.525 -2.339 1.00 79.81 81 VAL A O 1
ATOM 646 N N . GLU A 1 82 ? 5.437 -12.033 -2.575 1.00 84.12 82 GLU A N 1
ATOM 647 C CA . GLU A 1 82 ? 5.036 -12.859 -1.432 1.00 84.12 82 GLU A CA 1
ATOM 648 C C . GLU A 1 82 ? 5.229 -12.104 -0.114 1.00 84.12 82 GLU A C 1
ATOM 650 O O . GLU A 1 82 ? 4.311 -12.054 0.702 1.00 84.12 82 GLU A O 1
ATOM 655 N N . ASP A 1 83 ? 6.373 -11.442 0.065 1.00 85.31 83 ASP A N 1
ATOM 656 C CA . ASP A 1 83 ? 6.674 -10.669 1.273 1.00 85.31 83 ASP A CA 1
ATOM 657 C C . ASP A 1 83 ? 5.683 -9.516 1.479 1.00 85.31 83 ASP A C 1
ATOM 659 O O . ASP A 1 83 ? 5.207 -9.297 2.598 1.00 85.31 83 ASP A O 1
ATOM 663 N N . ALA A 1 84 ? 5.316 -8.813 0.402 1.00 85.19 84 ALA A N 1
ATOM 664 C CA . ALA A 1 84 ? 4.304 -7.760 0.411 1.00 85.19 84 ALA A CA 1
ATOM 665 C C . ALA A 1 84 ? 2.947 -8.292 0.881 1.00 85.19 84 ALA A C 1
ATOM 667 O O . ALA A 1 84 ? 2.305 -7.710 1.760 1.00 85.19 84 ALA A O 1
ATOM 668 N N . PHE A 1 85 ? 2.546 -9.448 0.351 1.00 83.81 85 PHE A N 1
ATOM 669 C CA . PHE A 1 85 ? 1.301 -10.098 0.729 1.00 83.81 85 PHE A CA 1
ATOM 670 C C . PHE A 1 85 ? 1.313 -10.579 2.186 1.00 83.81 85 PHE A C 1
ATOM 672 O O . PHE A 1 85 ? 0.400 -10.264 2.951 1.00 83.81 85 PHE A O 1
ATOM 679 N N . PHE A 1 86 ? 2.354 -11.297 2.611 1.00 85.69 86 PHE A N 1
ATOM 680 C CA . PHE A 1 86 ? 2.457 -11.790 3.985 1.00 85.69 86 PHE A CA 1
ATOM 681 C C . PHE A 1 86 ? 2.523 -10.653 5.003 1.00 85.69 86 PHE A C 1
ATOM 683 O O . PHE A 1 86 ? 1.941 -10.758 6.085 1.00 85.69 86 PHE A O 1
ATOM 690 N N . THR A 1 87 ? 3.185 -9.550 4.662 1.00 87.56 87 THR A N 1
ATOM 691 C CA . THR A 1 87 ? 3.236 -8.359 5.514 1.00 87.56 87 THR A CA 1
ATOM 692 C C . THR A 1 87 ? 1.859 -7.735 5.664 1.00 87.56 87 THR A C 1
ATOM 694 O O . THR A 1 87 ? 1.448 -7.457 6.789 1.00 87.56 87 THR A O 1
ATOM 697 N N . LEU A 1 88 ? 1.095 -7.618 4.574 1.00 86.00 88 LEU A N 1
ATOM 698 C CA . LEU A 1 88 ? -0.277 -7.120 4.636 1.00 86.00 88 LEU A CA 1
ATOM 699 C C . LEU A 1 88 ? -1.147 -7.997 5.541 1.00 86.00 88 LEU A C 1
ATOM 701 O O . LEU A 1 88 ? -1.828 -7.487 6.426 1.00 86.00 88 LEU A O 1
ATOM 705 N N . VAL A 1 89 ? -1.083 -9.319 5.371 1.00 84.69 89 VAL A N 1
ATOM 706 C CA . VAL A 1 89 ? -1.837 -10.262 6.210 1.00 84.69 89 VAL A CA 1
ATOM 707 C C . VAL A 1 89 ? -1.452 -10.117 7.684 1.00 84.69 89 VAL A C 1
ATOM 709 O O . VAL A 1 89 ? -2.320 -10.154 8.556 1.00 84.69 89 VAL A O 1
ATOM 712 N N . ARG A 1 90 ? -0.165 -9.926 7.992 1.00 85.19 90 ARG A N 1
ATOM 713 C CA . ARG A 1 90 ? 0.295 -9.698 9.370 1.00 85.19 90 ARG A CA 1
ATOM 714 C C . ARG A 1 90 ? -0.260 -8.401 9.951 1.00 85.19 90 ARG A C 1
ATOM 716 O O . ARG A 1 90 ? -0.706 -8.426 11.094 1.00 85.19 90 ARG A O 1
ATOM 723 N N . GLU A 1 91 ? -0.269 -7.311 9.189 1.00 84.38 91 GLU A N 1
ATOM 724 C CA . GLU A 1 91 ? -0.840 -6.034 9.633 1.00 84.38 91 GLU A CA 1
ATOM 725 C C . GLU A 1 91 ? -2.351 -6.134 9.862 1.00 84.38 91 GLU A C 1
ATOM 727 O O . GLU A 1 91 ? -2.840 -5.714 10.909 1.00 84.38 91 GLU A O 1
ATOM 732 N N . ILE A 1 92 ? -3.083 -6.800 8.962 1.00 83.94 92 ILE A N 1
ATOM 733 C CA . ILE A 1 92 ? -4.513 -7.086 9.147 1.00 83.94 92 ILE A CA 1
ATOM 734 C C . ILE A 1 92 ? -4.741 -7.870 10.448 1.00 83.94 92 ILE A C 1
ATOM 736 O O . ILE A 1 92 ? -5.584 -7.498 11.259 1.00 83.94 92 ILE A O 1
ATOM 740 N N . ARG A 1 93 ? -3.963 -8.931 10.704 1.00 82.12 93 ARG A N 1
ATOM 741 C CA . ARG A 1 93 ? -4.110 -9.742 11.927 1.00 82.12 93 ARG A CA 1
ATOM 742 C C . ARG A 1 93 ? -3.796 -8.963 13.205 1.00 82.12 93 ARG A C 1
ATOM 744 O O . ARG A 1 93 ? -4.461 -9.197 14.210 1.00 82.12 93 ARG A O 1
ATOM 751 N N . LYS A 1 94 ? -2.817 -8.052 13.181 1.00 79.94 94 LYS A N 1
ATOM 752 C CA . LYS A 1 94 ? -2.540 -7.144 14.309 1.00 79.94 94 LYS A CA 1
ATOM 753 C C . LYS A 1 94 ? -3.712 -6.195 14.551 1.00 79.94 94 LYS A C 1
ATOM 755 O O . LYS A 1 94 ? -4.117 -6.008 15.693 1.00 79.94 94 LYS A O 1
ATOM 760 N N . PHE A 1 95 ? -4.275 -5.644 13.479 1.00 74.06 95 PHE A N 1
ATOM 761 C CA . PHE A 1 95 ? -5.393 -4.709 13.549 1.00 74.06 95 PHE A CA 1
ATOM 762 C C . PHE A 1 95 ? -6.692 -5.381 14.035 1.00 74.06 95 PHE A C 1
ATOM 764 O O . PHE A 1 95 ? -7.455 -4.793 14.795 1.00 74.06 95 PHE A O 1
ATOM 771 N N . ILE A 1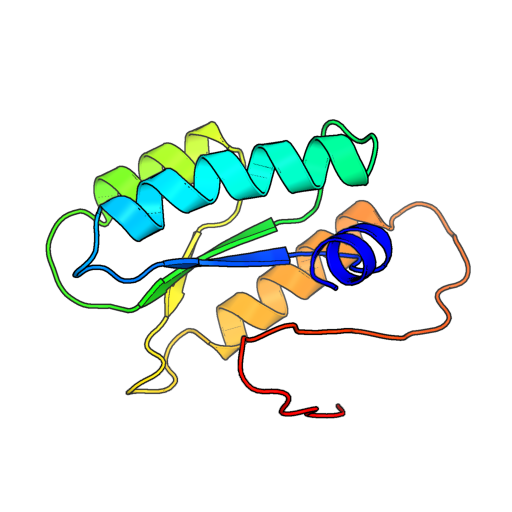 96 ? -6.912 -6.653 13.682 1.00 68.25 96 ILE A N 1
ATOM 772 C CA . ILE A 1 96 ? -8.060 -7.473 14.118 1.00 68.25 96 ILE A CA 1
ATOM 773 C C . ILE A 1 96 ? -7.811 -8.124 15.500 1.00 68.25 96 ILE A C 1
ATOM 775 O O . ILE A 1 96 ? -8.544 -9.010 15.921 1.00 68.25 96 ILE A O 1
ATOM 779 N N . SER A 1 97 ? -6.832 -7.670 16.295 1.00 49.41 97 SER A N 1
ATOM 780 C CA . SER A 1 97 ? -6.593 -8.168 17.668 1.00 49.41 97 SER A CA 1
ATOM 781 C C . SER A 1 97 ? -7.706 -7.820 18.688 1.00 49.41 97 SER A C 1
ATOM 783 O O . SER A 1 97 ? -7.489 -7.874 19.900 1.00 49.41 97 SER A O 1
ATOM 785 N N . PHE A 1 98 ? -8.917 -7.509 18.227 1.00 40.41 98 PHE A N 1
ATOM 786 C CA . PHE A 1 98 ? -10.148 -7.642 18.999 1.00 40.41 98 PHE A CA 1
ATOM 787 C C . PHE A 1 98 ? -10.905 -8.871 18.481 1.00 40.41 98 PHE A C 1
ATOM 789 O O . PHE A 1 98 ? -11.120 -8.959 17.272 1.00 40.41 98 PHE A O 1
ATOM 796 N N . PRO A 1 99 ? -11.341 -9.814 19.339 1.00 39.00 99 PRO A N 1
ATOM 797 C CA . PRO A 1 99 ? -11.956 -11.063 18.903 1.00 39.00 99 PRO A CA 1
ATOM 798 C C . PRO A 1 99 ? -13.316 -10.788 18.252 1.00 39.00 99 PRO A C 1
ATOM 800 O O . PRO A 1 99 ? -14.362 -10.819 18.894 1.00 39.00 99 PRO A O 1
ATOM 803 N N . ARG A 1 100 ? -13.313 -10.517 16.948 1.00 41.66 100 ARG A N 1
ATOM 804 C CA . ARG A 1 100 ? -14.481 -10.659 16.088 1.00 41.66 100 ARG A CA 1
ATOM 805 C C . ARG A 1 100 ? -14.279 -11.934 15.293 1.00 41.66 100 ARG A C 1
ATOM 807 O O . ARG A 1 100 ? -13.271 -12.089 14.617 1.00 41.66 100 ARG A O 1
ATOM 814 N N . SER A 1 101 ? -15.220 -12.861 15.450 1.00 42.06 101 SER A N 1
ATOM 815 C CA . SER A 1 101 ? -15.289 -14.124 14.714 1.00 42.06 101 SER A CA 1
ATOM 816 C C . SER A 1 101 ? -15.024 -13.880 13.224 1.00 42.06 101 SER A C 1
ATOM 818 O O . SER A 1 101 ? -15.840 -13.260 12.539 1.00 42.06 101 SER A O 1
ATOM 820 N N . VAL A 1 102 ? -13.853 -14.301 12.744 1.00 45.84 102 VAL A N 1
ATOM 821 C CA . VAL A 1 102 ? -13.424 -14.080 11.362 1.00 45.84 102 VAL A CA 1
ATOM 822 C C . VAL A 1 102 ? -14.021 -15.196 10.509 1.00 45.84 102 VAL A C 1
ATOM 824 O O . VAL A 1 102 ? -13.469 -16.290 10.418 1.00 45.84 102 VAL A O 1
ATOM 827 N N . ASN A 1 103 ? -15.163 -14.934 9.873 1.00 37.84 103 ASN A N 1
ATOM 828 C CA . ASN A 1 103 ? -15.552 -15.690 8.685 1.00 37.84 103 ASN A CA 1
ATOM 829 C C . ASN A 1 103 ? -14.667 -15.185 7.538 1.00 37.84 103 ASN A C 1
ATOM 831 O O . ASN A 1 103 ? -14.910 -14.119 6.984 1.00 37.84 103 ASN A O 1
ATOM 835 N N . SER A 1 104 ? -13.597 -15.925 7.258 1.00 39.44 104 SER A N 1
ATOM 836 C CA . SER A 1 104 ? -12.534 -15.590 6.305 1.00 39.44 104 SER A CA 1
ATOM 837 C C . SER A 1 104 ? -13.057 -15.376 4.874 1.00 39.44 104 SER A C 1
ATOM 839 O O . SER A 1 104 ? -13.486 -16.331 4.226 1.00 39.44 104 SER A O 1
ATOM 841 N N . TRP A 1 105 ? -12.996 -14.137 4.372 1.00 37.09 105 TRP A N 1
ATOM 842 C CA . TRP A 1 105 ? -13.156 -13.788 2.952 1.00 37.09 105 TRP A CA 1
ATOM 843 C C . TRP A 1 105 ? -12.180 -12.650 2.602 1.00 37.09 105 TRP A C 1
ATOM 845 O O . TRP A 1 105 ? -12.335 -11.536 3.095 1.00 37.09 105 TRP A O 1
ATOM 855 N N . TYR A 1 106 ? -11.193 -12.901 1.734 1.00 45.47 106 TYR A N 1
ATOM 856 C CA . TYR A 1 106 ? -10.211 -11.898 1.289 1.00 45.47 106 TYR A CA 1
ATOM 857 C C . TYR A 1 106 ? -10.480 -11.484 -0.169 1.00 45.47 106 TYR A C 1
ATOM 859 O O . TYR A 1 106 ? -10.641 -12.342 -1.035 1.00 45.47 106 TYR A O 1
ATOM 867 N N . TYR A 1 107 ? -10.516 -10.177 -0.459 1.00 39.62 107 TYR A N 1
ATOM 868 C CA . TYR A 1 107 ? -10.753 -9.635 -1.807 1.00 39.62 107 TYR A CA 1
ATOM 869 C C . TYR A 1 107 ? -9.581 -8.749 -2.254 1.00 39.62 107 TYR A C 1
ATOM 871 O O . TYR A 1 107 ? -9.279 -7.752 -1.603 1.00 39.62 107 TYR A O 1
ATOM 879 N N . CYS A 1 108 ? -8.955 -9.077 -3.389 1.00 34.81 108 CYS A N 1
ATOM 880 C CA . CYS A 1 108 ? -7.990 -8.220 -4.087 1.00 34.81 108 CYS A CA 1
ATOM 881 C C . CYS A 1 108 ? -8.657 -7.615 -5.331 1.00 34.81 108 CYS A C 1
ATOM 883 O O . CYS A 1 108 ? -9.251 -8.338 -6.131 1.00 34.81 108 CYS A O 1
ATOM 885 N N . VAL A 1 109 ? -8.574 -6.292 -5.500 1.00 39.34 109 VAL A N 1
ATOM 886 C CA . VAL A 1 109 ? -9.174 -5.580 -6.637 1.00 39.34 109 VAL A CA 1
ATOM 887 C C . VAL A 1 109 ? -8.080 -5.056 -7.541 1.00 39.34 109 VAL A C 1
ATOM 889 O O . VAL A 1 109 ? -7.409 -4.081 -7.217 1.00 3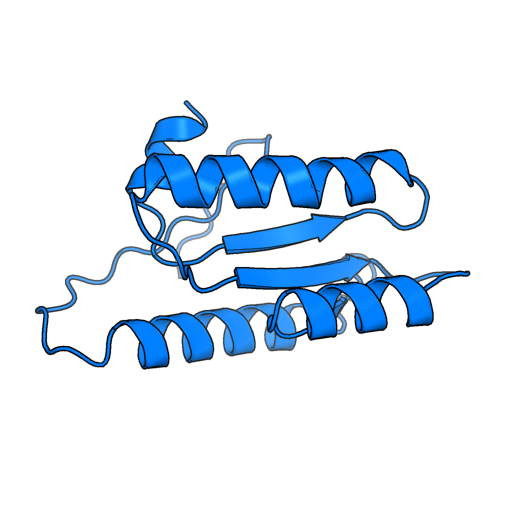9.34 109 VAL A O 1
ATOM 892 N N . THR A 1 110 ? -7.967 -5.635 -8.730 1.00 39.78 110 THR A N 1
ATOM 893 C CA . THR A 1 110 ? -7.301 -4.974 -9.853 1.00 39.78 110 THR A CA 1
ATOM 894 C C . THR A 1 110 ? -8.271 -4.819 -11.021 1.00 39.78 110 THR A C 1
ATOM 896 O O . THR A 1 110 ? -9.300 -5.488 -11.122 1.00 39.78 110 THR A O 1
ATOM 899 N N . ARG A 1 111 ? -7.962 -3.852 -11.887 1.00 36.81 111 ARG A N 1
ATOM 900 C CA . ARG A 1 111 ? -8.820 -3.246 -12.922 1.00 36.81 111 ARG A CA 1
ATOM 901 C C . ARG A 1 111 ? -9.319 -4.193 -14.036 1.00 36.81 111 ARG A C 1
ATOM 903 O O . ARG A 1 111 ? -9.895 -3.699 -14.999 1.00 36.81 111 ARG A O 1
ATOM 910 N N . GLN A 1 112 ? -9.103 -5.507 -13.934 1.00 35.56 112 GLN A N 1
ATOM 911 C CA . GLN A 1 112 ? -9.386 -6.493 -14.989 1.00 35.56 112 GLN A CA 1
ATOM 912 C C . GLN A 1 112 ? -10.044 -7.806 -14.516 1.00 35.56 112 GLN A C 1
ATOM 914 O O . GLN A 1 112 ? -10.010 -8.792 -15.239 1.00 35.56 112 GLN A O 1
ATOM 919 N N . GLY A 1 113 ? -10.706 -7.841 -13.355 1.00 38.66 113 GLY A N 1
ATOM 920 C CA . GLY A 1 113 ? -11.686 -8.906 -13.079 1.00 38.66 113 GLY A CA 1
ATOM 921 C C . GLY A 1 113 ? -11.135 -10.340 -13.045 1.00 38.66 113 GLY A C 1
ATOM 922 O O . GLY A 1 113 ? -11.845 -11.270 -13.417 1.00 38.66 113 GLY A O 1
ATOM 923 N N . VAL A 1 114 ? -9.897 -10.536 -12.587 1.00 38.66 114 VAL A N 1
ATOM 924 C CA . VAL A 1 114 ? -9.349 -11.876 -12.335 1.00 38.66 114 VAL A CA 1
ATOM 925 C C . VAL A 1 114 ? -9.466 -12.185 -10.844 1.00 38.66 114 VAL A C 1
ATOM 927 O O . VAL A 1 114 ? -8.772 -11.596 -10.018 1.00 38.66 114 VAL A O 1
ATOM 930 N N . PHE A 1 115 ? -10.371 -13.107 -10.514 1.00 42.69 115 PHE A N 1
ATOM 931 C CA . PHE A 1 115 ? -10.519 -13.702 -9.187 1.00 42.69 115 PHE A CA 1
ATOM 932 C C . PHE A 1 115 ? -9.504 -14.840 -9.034 1.00 42.69 115 PHE A C 1
ATOM 934 O O . PHE A 1 115 ? -9.656 -15.888 -9.657 1.00 42.69 115 PHE A O 1
ATOM 941 N N . LEU A 1 116 ? -8.486 -14.660 -8.192 1.00 34.56 116 LEU A N 1
ATOM 942 C CA . LEU A 1 116 ? -7.688 -15.775 -7.681 1.00 34.56 116 LEU A CA 1
ATOM 943 C C . LEU A 1 116 ? -8.151 -16.080 -6.259 1.00 34.56 116 LEU A C 1
ATOM 945 O O . LEU A 1 116 ? -8.000 -15.263 -5.354 1.00 34.56 116 LEU A O 1
ATOM 949 N N . LYS A 1 117 ? -8.762 -17.257 -6.109 1.00 33.09 117 LYS A N 1
ATOM 950 C CA . LYS A 1 117 ? -9.115 -17.877 -4.834 1.00 33.09 117 LYS A CA 1
ATOM 951 C C . LYS A 1 117 ? -7.858 -18.539 -4.264 1.00 33.09 117 LYS A C 1
ATOM 953 O O . LYS A 1 117 ? -7.251 -19.346 -4.965 1.00 33.09 117 LYS A O 1
ATOM 958 N N . TRP A 1 118 ? -7.518 -18.214 -3.023 1.00 39.00 118 TRP A N 1
ATOM 959 C CA . TRP A 1 118 ? -6.673 -19.033 -2.154 1.00 39.00 118 TRP A CA 1
ATOM 960 C C . TRP A 1 118 ? -7.504 -19.417 -0.937 1.00 39.00 118 TRP A C 1
ATOM 962 O O . TRP A 1 118 ? -8.159 -18.507 -0.379 1.00 39.00 118 TRP A O 1
#

Sequence (118 aa):
MRDQYMRTGEGFLCVFAVNNAKSFEDISQYREQIKRVKDADEVPMVLDLAVRSVDSSKAESVAKEYNIPYIETSAKTRQGVEDAFFTLVREIRKFISFPRSVNSWYYCVTRQGVFLKW

pLDDT: mean 70.74, std 16.84, range [33.09, 87.56]

Radius of gyration: 14.34 Å; chains: 1; bounding box: 33×30×34 Å

Organism: Mesocestoides corti (NCBI:txid53468)

Foldseek 3Di:
DVLVCLQPAQEEEQEAEPVDVVSVVVSVVVVVSSCVSNVHPDGQYEYEYADDDDPPVVVVVVCVVVVHHYFYAHPPVRPRVVVRVVSSVVSSVVVPVDDDPDPDDHDDDDPPDDDDDD

Secondary structure (DSSP, 8-state):
-HHHHHHH-S-EEEEEETT-HHHHHHHHHHHHHHHHHHT-S---EEEEEES-SS-HHHHHHHHHHTT--EEEEBTTTTBTHHHHHHHHHHHHHHHT-S------------TT------

InterPro domains:
  IPR001806 Small GTPase [PF00071] (1-93)
  IPR001806 Small GTPase [PS51421] (1-118)
  IPR020849 Small GTPase, Ras-type [PTHR24070] (1-97)
  IPR027417 P-loop containing nucleoside triphosphate hydrolase [G3DSA:3.40.50.300] (1-96)
  IPR027417 P-loop containing nucleoside triphosphate hydrolase [SSF52540] (1-96)